Protein AF-A0A936IWB9-F1 (afdb_monomer_lite)

pLDDT: mean 92.45, std 7.7, range [50.72, 98.69]

Secondary structure (DSSP, 8-state):
-EEPPPTT--STT-SS-EEEE--TT-EE-TTS-EESEEEEE--SSS--EEEEEESS--S--EEEEEE-PEEE-SSS--EEEE--EEEEEEETTS-EEEEEE-TTT--EEEEE-TTS-EEEEEEEEEEETTTEEEEEEEEEEEEPPTT---

Sequence (150 aa):
MRYHPGKWVALENTSARIKEIEDVRAQQGFGGVWRSYTFTYNADPTPHLTQIQSTISSGENYTFAYSGPNLRSPFSPVPYGTTTLLNSVTSQTGLAHAFLYTAATGELTRVTLPFGGQLRWDYRSFTFGGNRTIREVQTRYLRPSAGARN

Foldseek 3Di:
DWAQDDVVGRDTPNDPHDAFAADPLFDQDPPRDTGQWGWDWDDPPDTDTAWIDGPNPPQFIKGWDWDWAFAADPVDRHTDGIDIGTAWIAGPVRQIWGWDADHRHRHTAWIQGSVGKIWGFDWDWDADPPGDIDIDTPDIDIDGHPPDDD

Structure (mmCIF, N/CA/C/O backbone):
data_AF-A0A936IWB9-F1
#
_entry.id   AF-A0A936IWB9-F1
#
loop_
_atom_site.group_PDB
_atom_site.id
_atom_site.type_symbol
_atom_site.label_atom_id
_atom_site.label_alt_id
_atom_site.label_comp_id
_atom_site.label_asym_id
_atom_site.label_entity_id
_atom_site.label_seq_id
_atom_site.pdbx_PDB_ins_code
_atom_site.Cartn_x
_atom_site.Cartn_y
_atom_site.Cartn_z
_atom_site.occupancy
_atom_site.B_iso_or_equiv
_atom_site.auth_seq_id
_atom_site.auth_comp_id
_atom_site.auth_asym_id
_atom_site.auth_atom_id
_atom_site.pdbx_PDB_model_num
ATOM 1 N N . MET A 1 1 ? -15.788 12.204 11.041 1.00 90.81 1 MET A N 1
ATOM 2 C CA . MET A 1 1 ? -14.484 11.634 10.622 1.00 90.81 1 MET A CA 1
ATOM 3 C C . MET A 1 1 ? -13.368 12.579 11.036 1.00 90.81 1 MET A C 1
ATOM 5 O O . MET A 1 1 ? -13.565 13.784 10.922 1.00 90.81 1 MET A O 1
ATOM 9 N N . ARG A 1 2 ? -12.246 12.060 11.546 1.00 94.12 2 ARG A N 1
ATOM 10 C CA . ARG A 1 2 ? -11.105 12.859 12.038 1.00 94.12 2 ARG A CA 1
ATOM 11 C C . ARG A 1 2 ? -9.796 12.373 11.417 1.00 94.12 2 ARG A C 1
ATOM 13 O O . ARG A 1 2 ? -9.684 11.199 11.059 1.00 94.12 2 ARG A O 1
ATOM 20 N N . TYR A 1 3 ? -8.812 13.261 11.319 1.00 95.62 3 TYR A N 1
ATOM 21 C CA . TYR A 1 3 ? -7.519 13.006 10.684 1.00 95.62 3 TYR A CA 1
ATOM 22 C C . TYR A 1 3 ? -6.362 13.429 11.583 1.00 95.62 3 TYR A C 1
ATOM 24 O O . TYR A 1 3 ? -6.480 14.387 12.343 1.00 95.62 3 TYR A O 1
ATOM 32 N N . HIS A 1 4 ? -5.228 12.746 11.441 1.00 94.50 4 HIS A N 1
ATOM 33 C CA . HIS A 1 4 ? -3.986 13.101 12.116 1.00 94.50 4 HIS A CA 1
ATOM 34 C C . HIS A 1 4 ? -3.463 14.476 11.673 1.00 94.50 4 HIS A C 1
ATOM 36 O O . HIS A 1 4 ? -3.767 14.927 10.558 1.00 94.50 4 HIS A O 1
ATOM 42 N N . PRO A 1 5 ? -2.587 15.104 12.476 1.00 93.81 5 PRO A N 1
ATOM 43 C CA . PRO A 1 5 ? -1.905 16.322 12.076 1.00 93.81 5 PRO A CA 1
ATOM 44 C C . PRO A 1 5 ? -1.020 16.117 10.841 1.00 93.81 5 PRO A C 1
ATOM 46 O O . PRO A 1 5 ? -0.504 15.022 10.577 1.00 93.81 5 PRO A O 1
ATOM 49 N N . GLY A 1 6 ? -0.841 17.185 10.071 1.00 89.88 6 GLY A N 1
ATOM 50 C CA . GLY A 1 6 ? 0.131 17.290 8.994 1.00 89.88 6 GLY A CA 1
ATOM 51 C C . GLY A 1 6 ? 1.553 17.126 9.509 1.00 89.88 6 GLY A C 1
ATOM 52 O O . GLY A 1 6 ? 1.851 17.317 10.688 1.00 89.88 6 GLY A O 1
ATOM 53 N N . LYS A 1 7 ? 2.466 16.761 8.610 1.00 85.44 7 LYS A N 1
ATOM 54 C CA . LYS A 1 7 ? 3.886 16.725 8.958 1.00 85.44 7 LYS A CA 1
ATOM 55 C C . LYS A 1 7 ? 4.313 18.133 9.391 1.00 85.44 7 LYS A C 1
ATOM 57 O O . LYS A 1 7 ? 4.034 19.087 8.672 1.00 85.44 7 LYS A O 1
ATOM 62 N N . TRP A 1 8 ? 4.973 18.236 10.548 1.00 85.94 8 TRP A N 1
ATOM 63 C CA . TRP A 1 8 ? 5.422 19.500 11.164 1.00 85.94 8 TRP A CA 1
ATOM 64 C C . TRP A 1 8 ? 4.320 20.414 11.714 1.00 85.94 8 TRP A C 1
ATOM 66 O O . TRP A 1 8 ? 4.604 21.541 12.108 1.00 85.94 8 TRP A O 1
ATOM 76 N N . VAL A 1 9 ? 3.079 19.938 11.783 1.00 89.94 9 VAL A N 1
ATOM 77 C CA . VAL A 1 9 ? 1.944 20.693 12.318 1.00 89.94 9 VAL A CA 1
ATOM 78 C C . VAL A 1 9 ? 1.382 19.924 13.509 1.00 89.94 9 VAL A C 1
ATOM 80 O O . VAL A 1 9 ? 1.187 18.719 13.422 1.00 89.94 9 VAL A O 1
ATOM 83 N N . ALA A 1 10 ? 1.135 20.598 14.635 1.00 88.44 10 ALA A N 1
ATOM 84 C CA . ALA A 1 10 ? 0.547 19.965 15.824 1.00 88.44 10 ALA A CA 1
ATOM 85 C C . ALA A 1 10 ? -0.994 19.927 15.787 1.00 88.44 10 ALA A C 1
ATOM 87 O O . ALA A 1 10 ? -1.619 19.198 16.553 1.00 88.44 10 ALA A O 1
ATOM 88 N N . LEU A 1 11 ? -1.611 20.716 14.903 1.00 93.12 11 LEU A N 1
ATOM 89 C CA . LEU A 1 11 ? -3.060 20.818 14.767 1.00 93.12 11 LEU A CA 1
ATOM 90 C C . LEU A 1 11 ? -3.642 19.568 14.093 1.00 93.12 11 LEU A C 1
ATOM 92 O O . LEU A 1 11 ? -3.257 19.218 12.979 1.00 93.12 11 LEU A O 1
ATOM 96 N N . GLU A 1 12 ? -4.603 18.927 14.751 1.00 90.75 12 GLU A N 1
ATOM 97 C CA . GLU A 1 12 ? -5.388 17.818 14.194 1.00 90.75 12 GLU A CA 1
ATOM 98 C C . GLU A 1 12 ? -6.149 18.237 12.924 1.00 90.75 12 GLU A C 1
ATOM 100 O O . GLU A 1 12 ? -6.383 19.418 12.677 1.00 90.75 12 GLU A O 1
ATOM 105 N N . ASN A 1 13 ? -6.576 17.265 12.116 1.00 93.19 13 ASN A N 1
ATOM 106 C CA . ASN A 1 13 ? -7.332 17.500 10.879 1.00 93.19 13 ASN A CA 1
ATOM 107 C C . ASN A 1 13 ? -6.597 18.321 9.805 1.00 93.19 13 ASN A C 1
ATOM 109 O O . ASN A 1 13 ? -7.224 18.993 8.991 1.00 93.19 13 ASN A O 1
ATOM 113 N N . THR A 1 14 ? -5.266 18.240 9.773 1.00 94.81 14 THR A N 1
ATOM 114 C CA . THR A 1 14 ? -4.425 18.952 8.792 1.00 94.81 14 THR A CA 1
ATOM 115 C C . THR A 1 14 ? -3.682 18.013 7.835 1.00 94.81 14 THR A C 1
ATOM 117 O O . THR A 1 14 ? -2.759 18.424 7.135 1.00 94.81 14 THR A O 1
ATOM 120 N N . SER A 1 15 ? -4.075 16.737 7.777 1.00 93.50 15 SER A N 1
ATOM 121 C CA . SER A 1 15 ? -3.540 15.760 6.823 1.00 93.50 15 SER A CA 1
ATOM 122 C C . SER A 1 15 ? -4.625 14.845 6.259 1.00 93.50 15 SER A C 1
ATOM 124 O O . SER A 1 15 ? -5.733 14.786 6.780 1.00 93.50 15 SER A O 1
ATOM 126 N N . ALA A 1 16 ? -4.279 14.080 5.222 1.00 91.88 16 ALA A N 1
ATOM 127 C CA . ALA A 1 16 ? -5.147 13.045 4.656 1.00 91.88 16 ALA A CA 1
ATOM 128 C C . ALA A 1 16 ? -5.110 11.710 5.432 1.00 91.88 16 ALA A C 1
ATOM 130 O O . ALA A 1 16 ? -5.788 10.757 5.053 1.00 91.88 16 ALA A O 1
ATOM 131 N N . ARG A 1 17 ? -4.314 11.598 6.505 1.00 94.94 17 ARG A N 1
ATOM 132 C CA . ARG A 1 17 ? -4.214 10.363 7.296 1.00 94.94 17 ARG A CA 1
ATOM 133 C C . ARG A 1 17 ? -5.393 10.273 8.251 1.00 94.94 17 ARG A C 1
ATOM 135 O O . ARG A 1 17 ? -5.453 11.009 9.232 1.00 94.94 17 ARG A O 1
ATOM 142 N N . ILE A 1 18 ? -6.328 9.387 7.946 1.00 96.12 18 ILE A N 1
ATOM 143 C CA . ILE A 1 18 ? -7.526 9.142 8.751 1.00 96.12 18 ILE A CA 1
ATOM 144 C C . ILE A 1 18 ? -7.086 8.679 10.136 1.00 96.12 18 ILE A C 1
ATOM 146 O O . ILE A 1 18 ? -6.273 7.778 10.233 1.00 96.12 18 ILE A O 1
ATOM 150 N N . LYS A 1 19 ? -7.610 9.277 11.200 1.00 95.12 19 LYS A N 1
ATOM 151 C CA . LYS A 1 19 ? -7.372 8.835 12.583 1.00 95.12 19 LYS A CA 1
ATOM 152 C C . LYS A 1 19 ? -8.482 7.893 13.031 1.00 95.12 19 LYS A C 1
ATOM 154 O O . LYS A 1 19 ? -8.240 6.821 13.582 1.00 95.12 19 LYS A O 1
ATOM 159 N N . GLU A 1 20 ? -9.717 8.291 12.746 1.00 94.56 20 GLU A N 1
ATOM 160 C CA . GLU A 1 20 ? -10.903 7.501 13.039 1.00 94.56 20 GLU A CA 1
ATOM 161 C C . GLU A 1 20 ? -12.093 7.902 12.167 1.00 94.56 20 GLU A C 1
ATOM 163 O O . GLU A 1 20 ? -12.235 9.046 11.708 1.00 94.56 20 GLU A O 1
ATOM 168 N N . ILE A 1 21 ? -12.977 6.931 11.982 1.00 94.81 21 ILE A N 1
ATOM 169 C CA . ILE A 1 21 ? -14.281 7.111 11.358 1.00 94.81 21 ILE A CA 1
ATOM 170 C C . ILE A 1 21 ? -15.336 6.947 12.439 1.00 94.81 21 ILE A C 1
ATOM 172 O O . ILE A 1 21 ? -15.253 6.059 13.284 1.00 94.81 21 ILE A O 1
ATOM 176 N N . GLU A 1 22 ? -16.334 7.812 12.373 1.00 94.75 22 GLU A N 1
ATOM 177 C CA . GLU A 1 22 ? -17.532 7.785 13.194 1.00 94.75 22 GLU A CA 1
ATOM 178 C C . GLU A 1 22 ? -18.709 7.732 12.226 1.00 94.75 22 GLU A C 1
ATOM 180 O O . GLU A 1 22 ? -18.780 8.551 11.305 1.00 94.75 22 GLU A O 1
ATOM 185 N N . ASP A 1 23 ? -19.569 6.737 12.401 1.00 92.75 23 ASP A N 1
ATOM 186 C CA . AS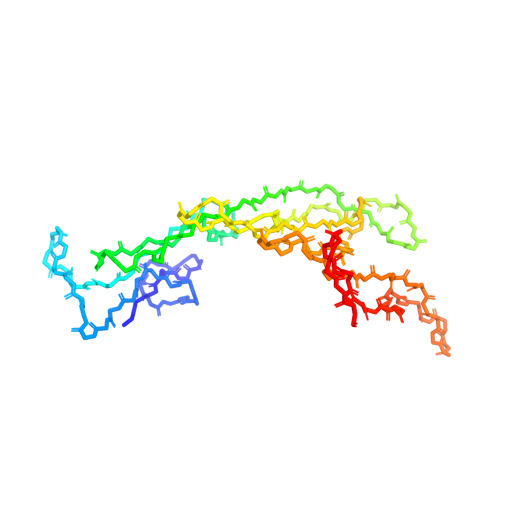P A 1 23 ? -20.827 6.586 11.677 1.00 92.75 23 ASP A CA 1
ATOM 187 C C . ASP A 1 23 ? -21.980 6.356 12.670 1.00 92.75 23 ASP A C 1
ATOM 189 O O . ASP A 1 23 ? -21.780 6.381 13.883 1.00 92.75 23 ASP A O 1
ATOM 193 N N . VAL A 1 24 ? -23.195 6.113 12.172 1.00 92.94 24 VAL A N 1
ATOM 194 C CA . VAL A 1 24 ? -24.400 5.934 13.008 1.00 92.94 24 VAL A CA 1
ATOM 195 C C . VAL A 1 24 ? -24.331 4.758 13.992 1.00 92.94 24 VAL A C 1
ATOM 197 O O . VAL A 1 24 ? -25.156 4.674 14.894 1.00 92.94 24 VAL A O 1
ATOM 200 N N . ARG A 1 25 ? -23.373 3.840 13.822 1.00 94.19 25 ARG A N 1
ATOM 201 C CA . ARG A 1 25 ? -23.169 2.666 14.684 1.00 94.19 25 ARG A CA 1
ATOM 202 C C . ARG A 1 25 ? -22.119 2.920 15.760 1.00 94.19 25 ARG A C 1
ATOM 204 O O . ARG A 1 25 ? -21.836 2.001 16.526 1.00 94.19 25 ARG A O 1
ATOM 211 N N . ALA A 1 26 ? -21.502 4.104 15.768 1.00 92.88 26 ALA A N 1
ATOM 212 C CA . ALA A 1 26 ? -20.384 4.423 16.637 1.00 92.88 26 ALA A CA 1
ATOM 213 C C . ALA A 1 26 ? -20.684 4.039 18.085 1.00 92.88 26 ALA A C 1
ATOM 215 O O . ALA A 1 26 ? -21.790 4.230 18.588 1.00 92.88 26 ALA A O 1
ATOM 216 N N . GLN A 1 27 ? -19.668 3.517 18.759 1.00 89.19 27 GLN A N 1
ATOM 217 C CA . GLN A 1 27 ? -19.718 3.227 20.183 1.00 89.19 27 GLN A CA 1
ATOM 218 C C . GLN A 1 27 ? -18.824 4.216 20.921 1.00 89.19 27 GLN A C 1
ATOM 220 O O . GLN A 1 27 ? -17.794 4.665 20.404 1.00 89.19 27 GLN A O 1
ATOM 225 N N . GLN A 1 28 ? -19.229 4.587 22.133 1.00 88.94 28 GLN A N 1
ATOM 226 C CA . GLN A 1 28 ? -18.429 5.467 22.965 1.00 88.94 28 GLN A CA 1
ATOM 227 C C . GLN A 1 28 ? -17.238 4.680 23.513 1.00 88.94 28 GLN A C 1
ATOM 229 O O . GLN A 1 28 ? -17.397 3.754 24.306 1.00 88.94 28 GLN A O 1
ATOM 234 N N . GLY A 1 29 ? -16.033 5.033 23.069 1.00 73.69 29 GLY A N 1
ATOM 235 C CA . GLY A 1 29 ? -14.804 4.465 23.608 1.00 73.69 29 GLY A CA 1
ATOM 236 C C . GLY A 1 29 ? -14.391 5.117 24.929 1.00 73.69 29 GLY A C 1
ATOM 237 O O . GLY A 1 29 ? -14.972 6.105 25.384 1.00 73.69 29 GLY A O 1
ATOM 238 N N . PHE A 1 30 ? -13.308 4.605 25.515 1.00 64.88 30 PHE A N 1
ATOM 239 C CA . PHE A 1 30 ? -12.663 5.231 26.671 1.00 64.88 30 PHE A CA 1
ATOM 240 C C . PHE A 1 30 ? -12.301 6.698 26.356 1.00 64.88 30 PHE A C 1
ATOM 242 O O . PHE A 1 30 ? -11.746 6.977 25.289 1.00 64.88 30 PHE A O 1
ATOM 249 N N . GLY A 1 31 ? -12.646 7.629 27.253 1.00 74.56 31 GLY A N 1
ATOM 250 C CA . GLY A 1 31 ? -12.472 9.077 27.048 1.00 74.56 31 GLY A CA 1
ATOM 251 C C . GLY A 1 31 ? -13.657 9.803 26.392 1.00 74.56 31 GLY A C 1
ATOM 252 O O . GLY A 1 31 ? -13.513 10.958 26.006 1.00 74.56 31 GLY A O 1
ATOM 253 N N . GLY A 1 32 ? -14.818 9.152 26.247 1.00 83.69 32 GLY A N 1
ATOM 254 C CA . GLY A 1 32 ? -16.067 9.798 25.811 1.00 83.69 32 GLY A CA 1
ATOM 255 C C . GLY A 1 32 ? -16.208 9.996 24.298 1.00 83.69 32 GLY A C 1
ATOM 256 O O . GLY A 1 32 ? -17.203 10.549 23.834 1.00 83.69 32 GLY A O 1
ATOM 257 N N . VAL A 1 33 ? -15.230 9.521 23.530 1.00 86.69 33 VAL A N 1
ATOM 258 C CA . VAL A 1 33 ? -15.136 9.707 22.084 1.00 86.69 33 VAL A CA 1
ATOM 259 C C . VAL A 1 33 ? -15.888 8.603 21.340 1.00 86.69 33 VAL A C 1
ATOM 261 O O . VAL A 1 33 ? -15.537 7.425 21.454 1.00 86.69 33 VAL A O 1
ATOM 264 N N . TRP A 1 34 ? -16.873 8.996 20.533 1.00 92.12 34 TRP A N 1
ATOM 265 C CA . TRP A 1 34 ? -17.612 8.108 19.634 1.00 92.12 34 TRP A CA 1
ATOM 266 C C . TRP A 1 34 ? -16.771 7.752 18.415 1.00 92.12 34 TRP A C 1
ATOM 268 O O . TRP A 1 34 ? -16.144 8.619 17.812 1.00 92.12 34 TRP A O 1
ATOM 278 N N . ARG A 1 35 ? -16.700 6.473 18.064 1.00 93.06 35 ARG A N 1
ATOM 279 C CA . ARG A 1 35 ? -15.992 5.999 16.870 1.00 93.06 35 ARG A CA 1
ATOM 280 C C . ARG A 1 35 ? -16.535 4.644 16.446 1.00 93.06 35 ARG A C 1
ATOM 282 O O . ARG A 1 35 ? -17.065 3.897 17.262 1.00 93.06 35 ARG A O 1
ATOM 289 N N . SER A 1 36 ? -16.393 4.363 15.161 1.00 95.38 36 SER A N 1
ATOM 290 C CA . SER A 1 36 ? -16.713 3.078 14.543 1.00 95.38 36 SER A CA 1
ATOM 291 C C . SER A 1 36 ? -15.427 2.345 14.166 1.00 95.38 36 SER A C 1
ATOM 293 O O . SER A 1 36 ? -15.302 1.151 14.443 1.00 95.38 36 SER A O 1
ATOM 295 N N . TYR A 1 37 ? -14.424 3.076 13.663 1.00 95.56 37 TYR A N 1
ATOM 296 C CA . TYR A 1 37 ? -13.135 2.524 13.240 1.00 95.56 37 TYR A CA 1
ATOM 297 C C . TYR A 1 37 ? -11.968 3.406 13.667 1.00 95.56 37 TYR A C 1
ATOM 299 O O . TYR A 1 37 ? -12.061 4.632 13.602 1.00 95.56 37 TYR A O 1
ATOM 307 N N . THR A 1 38 ? -10.851 2.784 14.027 1.00 95.19 38 THR A N 1
ATOM 308 C CA . THR A 1 38 ? -9.569 3.438 14.307 1.00 95.19 38 THR A CA 1
ATOM 309 C C . THR A 1 38 ? -8.514 3.014 13.296 1.00 95.19 38 THR A C 1
ATOM 311 O O . THR A 1 38 ? -8.536 1.896 12.779 1.00 95.19 38 THR A O 1
ATOM 314 N N . PHE A 1 39 ? -7.588 3.926 13.015 1.00 97.31 39 PHE A N 1
ATOM 315 C CA . PHE A 1 39 ? -6.521 3.749 12.039 1.00 97.31 39 PHE A CA 1
ATOM 316 C C . PHE A 1 39 ? -5.181 3.996 12.734 1.00 97.31 39 PHE A C 1
ATOM 318 O O . PHE A 1 39 ? -4.989 5.027 13.380 1.00 97.31 39 PHE A O 1
ATOM 325 N N . THR A 1 40 ? -4.253 3.052 12.615 1.00 97.31 40 THR A N 1
ATOM 326 C CA . THR A 1 40 ? -2.929 3.131 13.244 1.00 97.31 40 THR A CA 1
ATOM 327 C C . THR A 1 40 ? -1.863 3.219 12.171 1.00 97.31 40 THR A C 1
ATOM 329 O O . THR A 1 40 ? -1.900 2.465 11.203 1.00 97.31 40 THR A O 1
ATOM 332 N N . TYR A 1 41 ? -0.901 4.121 12.350 1.00 96.94 41 TYR A N 1
ATOM 333 C CA . TYR A 1 41 ? 0.226 4.309 11.441 1.00 96.94 41 TYR A CA 1
ATOM 334 C C . TYR A 1 41 ? 1.540 3.988 12.154 1.00 96.94 41 TYR A C 1
ATOM 336 O O . TYR A 1 41 ? 1.636 4.125 13.374 1.00 96.94 41 TYR A O 1
ATOM 344 N N . ASN A 1 42 ? 2.559 3.588 11.395 1.00 95.88 42 ASN A N 1
ATOM 345 C CA . ASN A 1 42 ? 3.920 3.472 11.915 1.00 95.88 42 ASN A CA 1
ATOM 346 C C . ASN A 1 42 ? 4.578 4.855 12.129 1.00 95.88 42 ASN A C 1
ATOM 348 O O . ASN A 1 42 ? 3.979 5.900 11.870 1.00 95.88 42 ASN A O 1
ATOM 352 N N . ALA A 1 43 ? 5.818 4.857 12.624 1.00 91.25 43 ALA A N 1
ATOM 353 C CA . ALA A 1 43 ? 6.566 6.068 12.971 1.00 91.25 43 ALA A CA 1
ATOM 354 C C . ALA A 1 43 ? 7.618 6.475 11.916 1.00 91.25 43 ALA A C 1
ATOM 356 O O . ALA A 1 43 ? 8.552 7.212 12.227 1.00 91.25 43 ALA A O 1
ATOM 357 N N . ASP A 1 44 ? 7.487 5.997 10.677 1.00 92.12 44 ASP A N 1
ATOM 358 C CA . ASP A 1 44 ? 8.422 6.324 9.597 1.00 92.12 44 ASP A CA 1
ATOM 359 C C . ASP A 1 44 ? 8.379 7.830 9.256 1.00 92.12 44 ASP A C 1
ATOM 361 O O . ASP A 1 44 ? 7.366 8.494 9.494 1.00 92.12 44 ASP A O 1
ATOM 365 N N . PRO A 1 45 ? 9.415 8.399 8.603 1.00 88.81 45 PRO A N 1
ATOM 366 C CA . PRO A 1 45 ? 9.392 9.800 8.160 1.00 88.81 45 PRO A CA 1
ATOM 367 C C . PRO A 1 45 ? 8.197 10.163 7.262 1.00 88.81 45 PRO A C 1
ATOM 369 O O . PRO A 1 45 ? 7.790 11.332 7.214 1.00 88.81 45 PRO A O 1
ATOM 372 N N . THR A 1 46 ? 7.662 9.165 6.556 1.00 90.69 46 THR A N 1
ATOM 373 C CA . THR A 1 46 ? 6.364 9.185 5.878 1.00 90.69 46 THR A CA 1
ATOM 374 C C . THR A 1 46 ? 5.540 8.032 6.453 1.00 90.69 46 THR A C 1
ATOM 376 O O . THR A 1 46 ? 5.747 6.897 6.036 1.00 90.69 46 THR A O 1
ATOM 379 N N . PRO A 1 47 ? 4.653 8.285 7.430 1.00 93.88 47 PRO A N 1
ATOM 380 C CA . PRO A 1 47 ? 3.927 7.221 8.120 1.00 93.88 47 PRO A CA 1
ATOM 381 C C . PRO A 1 47 ? 2.994 6.416 7.212 1.00 93.88 47 PRO A C 1
ATOM 383 O O . PRO A 1 47 ? 2.183 6.989 6.480 1.00 93.88 47 PRO A O 1
ATOM 386 N N . HIS A 1 48 ? 3.052 5.093 7.334 1.00 96.50 48 HIS A N 1
ATOM 387 C CA . HIS A 1 48 ? 2.221 4.131 6.611 1.00 96.50 48 HIS A CA 1
ATOM 388 C C . HIS A 1 48 ? 1.190 3.493 7.544 1.00 96.50 48 HIS A C 1
ATOM 390 O O . HIS A 1 48 ? 1.479 3.238 8.713 1.00 96.50 48 HIS A O 1
ATOM 396 N N . LEU A 1 49 ? -0.017 3.255 7.029 1.00 97.75 49 LEU A N 1
ATOM 397 C CA . LEU A 1 49 ? -1.123 2.646 7.771 1.00 97.75 49 LEU A CA 1
ATOM 398 C C . LEU A 1 49 ? -0.787 1.187 8.088 1.00 97.75 49 LEU A C 1
ATOM 400 O O . LEU A 1 49 ? -0.612 0.408 7.169 1.00 97.75 49 LEU A O 1
ATOM 404 N N . THR A 1 50 ? -0.728 0.800 9.356 1.00 98.31 50 THR A N 1
ATOM 405 C CA . THR A 1 50 ? -0.415 -0.571 9.791 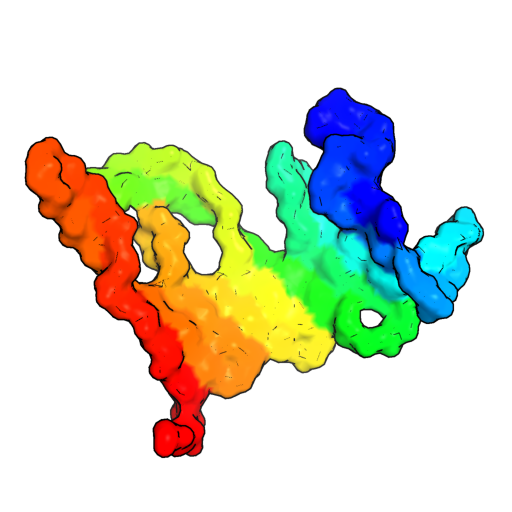1.00 98.31 50 THR A CA 1
ATOM 406 C C . THR A 1 50 ? -1.637 -1.350 10.251 1.00 98.31 50 THR A C 1
ATOM 408 O O . THR A 1 50 ? -1.627 -2.581 10.192 1.00 98.31 50 THR A O 1
ATOM 411 N N . GLN A 1 51 ? -2.700 -0.663 10.680 1.00 98.06 51 GLN A N 1
ATOM 412 C CA . GLN A 1 51 ? -3.908 -1.310 11.179 1.00 98.06 51 GLN A CA 1
ATOM 413 C C . GLN A 1 51 ? -5.165 -0.478 10.922 1.00 98.06 51 GLN A C 1
ATOM 415 O O . GLN A 1 51 ? -5.159 0.741 11.089 1.00 98.06 51 GLN A O 1
ATOM 420 N N . ILE A 1 52 ? -6.255 -1.167 10.586 1.00 97.62 52 ILE A N 1
ATOM 421 C CA . ILE A 1 52 ? -7.626 -0.671 10.728 1.00 97.62 52 ILE A CA 1
ATOM 422 C C . ILE A 1 52 ? -8.313 -1.577 11.740 1.00 97.62 52 ILE A C 1
ATOM 424 O O . ILE A 1 52 ? -8.286 -2.800 11.583 1.00 97.62 52 ILE A O 1
ATOM 428 N N . GLN A 1 53 ? -8.915 -0.989 12.769 1.00 95.69 53 GLN A N 1
ATOM 429 C CA . GLN A 1 53 ? -9.627 -1.732 13.799 1.00 95.69 53 GLN A CA 1
ATOM 430 C C . GLN A 1 53 ? -11.064 -1.233 13.929 1.00 95.69 53 GLN A C 1
ATOM 432 O O . GLN A 1 53 ? -11.316 -0.041 14.086 1.00 95.69 53 GLN A O 1
ATOM 437 N N . SER A 1 54 ? -12.011 -2.164 13.893 1.00 94.38 54 SER A N 1
ATOM 438 C CA . SER A 1 54 ? -13.409 -1.899 14.202 1.00 94.38 54 SER A CA 1
ATOM 439 C C . SER A 1 54 ? -13.604 -1.855 15.712 1.00 94.38 54 SER A C 1
ATOM 441 O O . SER A 1 54 ? -13.338 -2.828 16.413 1.00 94.38 54 SER A O 1
ATOM 443 N N . THR A 1 55 ? -14.190 -0.768 16.195 1.00 92.44 55 THR A N 1
ATOM 444 C CA . THR A 1 55 ? -14.651 -0.639 17.587 1.00 92.44 55 THR A CA 1
ATOM 445 C C . THR A 1 55 ? -16.086 -1.127 17.785 1.00 92.44 55 THR A C 1
ATOM 447 O O . THR A 1 55 ? -16.465 -1.426 18.904 1.00 92.44 55 THR A O 1
ATOM 450 N N . ILE A 1 56 ? -16.842 -1.305 16.695 1.00 93.00 56 ILE A N 1
ATOM 451 C CA . ILE A 1 56 ? -18.262 -1.708 16.683 1.00 93.00 56 ILE A CA 1
ATOM 452 C C . ILE A 1 56 ? -18.475 -3.204 16.398 1.00 93.00 56 ILE A C 1
ATOM 454 O O . ILE A 1 56 ? -19.550 -3.617 15.976 1.00 93.00 56 ILE A O 1
ATOM 458 N N . SER A 1 57 ? -17.432 -4.024 16.563 1.00 87.81 57 SER A N 1
ATOM 459 C CA . SER A 1 57 ? -17.466 -5.474 16.288 1.00 87.81 57 SER A CA 1
ATOM 460 C C . SER A 1 57 ? -17.968 -5.873 14.883 1.00 87.81 57 SER A C 1
ATOM 462 O O . SER A 1 57 ? -18.548 -6.939 14.712 1.00 87.81 57 SER A O 1
ATOM 464 N N . SER A 1 58 ? -17.713 -5.053 13.856 1.00 88.25 58 SER A N 1
ATOM 465 C CA . SER A 1 58 ? -18.143 -5.310 12.465 1.00 88.25 58 SER A CA 1
ATOM 466 C C . SER A 1 58 ? -17.384 -6.441 11.748 1.00 88.25 58 SER A C 1
ATOM 468 O O . SER A 1 58 ? -17.764 -6.832 10.650 1.00 88.25 58 SER A O 1
ATOM 470 N N . GLY A 1 59 ? -16.294 -6.956 12.329 1.00 85.19 59 GLY A N 1
ATOM 471 C CA . GLY A 1 59 ? -15.397 -7.930 11.686 1.00 85.19 59 GLY A CA 1
ATOM 472 C C . GLY A 1 59 ? -14.409 -7.321 10.678 1.00 85.19 59 GLY A C 1
ATOM 473 O O . GLY A 1 59 ? -13.495 -8.003 10.215 1.00 85.19 59 GLY A O 1
ATOM 474 N N . GLU A 1 60 ? -14.527 -6.027 10.375 1.00 91.25 60 GLU A N 1
ATOM 475 C CA . GLU A 1 60 ? -13.643 -5.301 9.459 1.00 91.25 60 GLU A CA 1
ATOM 476 C C . GLU A 1 60 ? -12.373 -4.825 10.180 1.00 91.25 60 GLU A C 1
ATOM 478 O O . GLU A 1 60 ? -12.190 -3.643 10.477 1.00 91.25 60 GLU A O 1
ATOM 483 N N . ASN A 1 61 ? -11.489 -5.774 10.484 1.00 95.94 61 ASN A N 1
ATOM 484 C CA . ASN A 1 61 ? -10.152 -5.489 10.996 1.00 95.94 61 ASN A CA 1
ATOM 485 C C . ASN A 1 61 ? -9.104 -5.901 9.965 1.00 95.94 61 ASN A C 1
ATOM 487 O O . ASN A 1 61 ? -9.189 -6.993 9.398 1.00 95.94 61 ASN A O 1
ATOM 491 N N . TYR A 1 62 ? -8.110 -5.041 9.756 1.00 97.88 62 TYR A N 1
ATOM 492 C CA . TYR A 1 62 ? -7.060 -5.241 8.764 1.00 97.88 62 TYR A CA 1
ATOM 493 C C . TYR A 1 62 ? -5.690 -4.924 9.346 1.00 97.88 62 TYR A C 1
ATOM 495 O O . TYR A 1 62 ? -5.536 -3.937 10.064 1.00 97.88 62 TYR A O 1
ATOM 503 N N . THR A 1 63 ? -4.690 -5.722 8.989 1.00 98.31 63 THR A N 1
ATOM 504 C CA . THR A 1 63 ? -3.276 -5.421 9.220 1.00 98.31 63 THR A CA 1
ATOM 505 C C . THR A 1 63 ? -2.539 -5.282 7.896 1.00 98.31 63 THR A C 1
ATOM 507 O O . THR A 1 63 ? -2.851 -5.954 6.910 1.00 98.31 63 THR A O 1
ATOM 510 N N . PHE A 1 64 ? -1.561 -4.383 7.873 1.00 98.69 64 PHE A N 1
ATOM 511 C CA . PHE A 1 64 ? -0.791 -4.037 6.685 1.00 98.69 64 PHE A CA 1
ATOM 512 C C . PHE A 1 64 ? 0.687 -4.281 6.969 1.00 98.69 64 PHE A C 1
ATOM 514 O O . PHE A 1 64 ? 1.220 -3.806 7.974 1.00 98.69 64 PHE A O 1
ATOM 521 N N . ALA A 1 65 ? 1.352 -5.018 6.084 1.00 98.25 65 ALA A N 1
ATOM 522 C CA . ALA A 1 65 ? 2.785 -5.273 6.175 1.00 98.25 65 ALA A CA 1
ATOM 523 C C . ALA A 1 65 ? 3.511 -4.606 5.012 1.00 98.25 65 ALA A C 1
ATOM 525 O O . ALA A 1 65 ? 3.005 -4.599 3.891 1.00 98.25 65 ALA A O 1
ATOM 526 N N . TYR A 1 66 ? 4.716 -4.103 5.265 1.00 97.88 66 TYR A N 1
ATOM 527 C CA . TYR A 1 66 ? 5.519 -3.371 4.288 1.00 97.88 66 TYR A CA 1
ATOM 528 C C . TYR A 1 66 ? 6.949 -3.915 4.207 1.00 97.88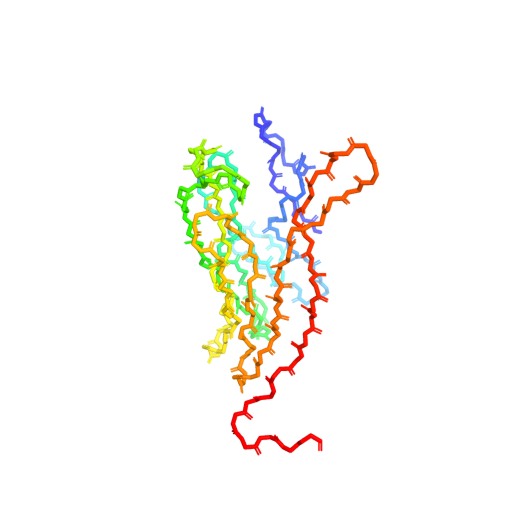 66 TYR A C 1
ATOM 530 O O . TYR A 1 66 ? 7.423 -4.579 5.129 1.00 97.88 66 TYR A O 1
ATOM 538 N N . SER A 1 67 ? 7.651 -3.611 3.117 1.00 95.06 67 SER A N 1
ATOM 539 C CA . SER A 1 67 ? 9.096 -3.816 2.965 1.00 95.06 67 SER A CA 1
ATOM 540 C C . SER A 1 67 ? 9.792 -2.563 2.444 1.00 95.06 67 SER A C 1
ATOM 542 O O . SER A 1 67 ? 9.170 -1.730 1.790 1.00 95.06 67 SER A O 1
ATOM 544 N N . GLY A 1 68 ? 11.092 -2.446 2.727 1.00 92.81 68 GLY A N 1
ATOM 545 C CA . GLY A 1 68 ? 11.923 -1.312 2.324 1.00 92.81 68 GLY A CA 1
ATOM 546 C C . GLY A 1 68 ? 13.059 -1.690 1.368 1.00 92.81 68 GLY A C 1
ATOM 547 O O . GLY A 1 68 ? 14.211 -1.686 1.805 1.00 92.81 68 GLY A O 1
ATOM 548 N N . PRO A 1 69 ? 12.805 -2.095 0.108 1.00 93.50 69 PRO A N 1
ATOM 549 C CA . PRO A 1 69 ? 13.877 -2.534 -0.780 1.00 93.50 69 PRO A CA 1
ATOM 550 C C . PRO A 1 69 ? 14.760 -1.376 -1.258 1.00 93.50 69 PRO A C 1
ATOM 552 O O . PRO A 1 69 ? 14.311 -0.241 -1.430 1.00 93.50 69 PRO A O 1
ATOM 555 N N . ASN A 1 70 ? 16.017 -1.705 -1.565 1.00 94.31 70 ASN A N 1
ATOM 556 C CA . ASN A 1 70 ? 16.895 -0.832 -2.339 1.00 94.31 70 ASN A CA 1
ATOM 557 C C . ASN A 1 70 ? 16.501 -0.890 -3.815 1.00 94.31 70 ASN A C 1
ATOM 559 O O . ASN A 1 70 ? 16.462 -1.968 -4.414 1.00 94.31 70 ASN A O 1
ATOM 563 N N . LEU A 1 71 ? 16.246 0.277 -4.392 1.00 94.56 71 LEU A N 1
ATOM 564 C CA . LEU A 1 71 ? 15.880 0.438 -5.782 1.00 94.56 71 LEU A CA 1
ATOM 565 C C . LEU A 1 71 ? 17.104 0.613 -6.685 1.00 94.56 71 LEU A C 1
ATOM 567 O O . LEU A 1 71 ? 18.107 1.227 -6.310 1.00 94.56 71 LEU A O 1
ATOM 571 N N . ARG A 1 72 ? 16.992 0.110 -7.912 1.00 94.62 72 ARG A N 1
ATOM 572 C CA . ARG A 1 72 ? 17.906 0.337 -9.032 1.00 94.62 72 ARG A CA 1
ATOM 573 C C . ARG A 1 72 ? 17.112 0.781 -10.252 1.00 94.62 72 ARG A C 1
ATOM 575 O O . ARG A 1 72 ? 15.948 0.415 -10.410 1.00 94.62 72 ARG A O 1
ATOM 582 N N . SER A 1 73 ? 17.756 1.551 -11.123 1.00 91.81 73 SER A N 1
ATOM 583 C CA . SER A 1 73 ? 17.139 1.950 -12.386 1.00 91.81 73 SER A CA 1
ATOM 584 C C . SER A 1 73 ? 16.852 0.715 -13.265 1.00 91.81 73 SER A C 1
ATOM 586 O O . SER A 1 73 ? 17.673 -0.203 -13.344 1.00 91.81 73 SER A O 1
ATOM 588 N N . PRO A 1 74 ? 15.690 0.671 -13.942 1.00 90.44 74 PRO A N 1
ATOM 589 C CA . PRO A 1 74 ? 15.327 -0.425 -14.840 1.00 90.44 74 PRO A CA 1
ATOM 590 C C . PRO A 1 74 ? 16.040 -0.355 -16.202 1.00 90.44 74 PRO A C 1
ATOM 592 O O . PRO A 1 74 ? 15.955 -1.298 -16.984 1.00 90.44 74 PRO A O 1
ATOM 595 N N . PHE A 1 75 ? 16.715 0.758 -16.512 1.00 89.94 75 PHE A N 1
ATOM 596 C CA . PHE A 1 75 ? 17.420 0.970 -17.787 1.00 89.94 75 PHE A CA 1
ATOM 597 C C . PHE A 1 75 ? 18.938 0.858 -17.645 1.00 89.94 75 PHE A C 1
ATOM 599 O O . PHE A 1 75 ? 19.644 0.551 -18.600 1.00 89.94 75 PHE A O 1
ATOM 606 N N . SER A 1 76 ? 19.437 1.108 -16.439 1.00 87.62 76 SER A N 1
ATOM 607 C CA . SER A 1 76 ? 20.836 0.991 -16.059 1.00 87.62 76 SER A CA 1
ATOM 608 C C . SER A 1 76 ? 20.865 0.522 -14.606 1.00 87.62 76 SER A C 1
ATOM 610 O O . SER A 1 76 ? 20.206 1.138 -13.776 1.00 87.62 76 SER A O 1
ATOM 612 N N . PRO A 1 77 ? 21.596 -0.542 -14.241 1.00 80.31 77 PRO A N 1
ATOM 613 C CA . PRO A 1 77 ? 21.514 -1.151 -12.908 1.00 80.31 77 PRO A CA 1
ATOM 614 C C . PRO A 1 77 ? 22.195 -0.319 -11.800 1.00 80.31 77 PRO A C 1
ATOM 616 O O . PRO A 1 77 ? 22.751 -0.866 -10.845 1.00 80.31 77 PRO A O 1
ATOM 619 N N . VAL A 1 78 ? 22.162 1.009 -11.905 1.00 93.25 78 VAL A N 1
ATOM 620 C CA . VAL A 1 78 ? 22.662 1.955 -10.909 1.00 93.25 78 VAL A CA 1
ATOM 621 C C . VAL A 1 78 ? 21.663 2.100 -9.752 1.00 93.25 78 VAL A C 1
ATOM 623 O O . VAL A 1 78 ? 20.452 2.046 -9.991 1.00 93.25 78 VAL A O 1
ATOM 626 N N . PRO A 1 79 ? 22.133 2.268 -8.501 1.00 93.75 79 PRO A N 1
ATOM 627 C CA . PRO A 1 79 ? 21.264 2.533 -7.355 1.00 93.75 79 PRO A CA 1
ATOM 628 C C . PRO A 1 79 ? 20.411 3.791 -7.547 1.00 93.75 79 PRO A C 1
ATOM 630 O O . PRO A 1 79 ? 20.879 4.780 -8.106 1.00 93.75 79 PRO A O 1
ATOM 633 N N . TYR A 1 80 ? 19.172 3.750 -7.057 1.00 91.44 80 TYR A N 1
ATOM 634 C CA . TYR A 1 80 ? 18.210 4.854 -7.161 1.00 91.44 80 TYR A CA 1
ATOM 635 C C . TYR A 1 80 ? 17.653 5.317 -5.801 1.00 91.44 80 TYR A C 1
ATOM 637 O O . TYR A 1 80 ? 17.029 6.369 -5.718 1.00 91.44 80 TYR A O 1
ATOM 645 N N . GLY A 1 81 ? 17.894 4.562 -4.724 1.00 92.94 81 GLY A N 1
ATOM 646 C CA . GLY A 1 81 ? 17.462 4.897 -3.362 1.00 92.94 81 GLY A CA 1
ATOM 647 C C . GLY A 1 81 ? 16.690 3.756 -2.710 1.00 92.94 81 GLY A C 1
ATOM 648 O O . GLY A 1 81 ? 16.846 2.604 -3.103 1.00 92.94 81 GLY A O 1
ATOM 649 N N . THR A 1 82 ? 15.853 4.066 -1.727 1.00 93.12 82 THR A N 1
ATOM 650 C CA . THR A 1 82 ? 14.933 3.111 -1.097 1.00 93.12 82 THR A CA 1
ATOM 651 C C . THR A 1 82 ? 13.498 3.601 -1.225 1.00 93.12 82 THR A C 1
ATOM 653 O O . THR A 1 82 ? 13.237 4.783 -1.450 1.00 93.12 82 THR A O 1
ATOM 656 N N . THR A 1 83 ? 12.549 2.683 -1.106 1.00 93.19 83 THR A N 1
ATOM 657 C CA . THR A 1 83 ? 11.121 3.007 -1.029 1.00 93.19 83 THR A CA 1
ATOM 658 C C . THR A 1 83 ? 10.434 2.066 -0.051 1.00 93.19 83 THR A C 1
ATOM 660 O O . THR A 1 83 ? 11.042 1.081 0.356 1.00 93.19 83 THR A O 1
ATOM 663 N N . THR A 1 84 ? 9.177 2.339 0.291 1.00 95.69 84 THR A N 1
ATOM 664 C CA . THR A 1 84 ? 8.339 1.447 1.096 1.00 95.69 84 THR A CA 1
ATOM 665 C C . THR A 1 84 ? 7.272 0.822 0.202 1.00 95.69 84 THR A C 1
ATOM 667 O O . THR A 1 84 ? 6.460 1.528 -0.393 1.00 95.69 84 THR A O 1
ATOM 670 N N . LEU A 1 85 ? 7.263 -0.506 0.101 1.00 96.94 85 LEU A N 1
ATOM 671 C CA . LEU A 1 85 ? 6.295 -1.274 -0.683 1.00 96.94 85 LEU A CA 1
ATOM 672 C C . LEU A 1 85 ? 5.331 -2.012 0.243 1.00 96.94 85 LEU A C 1
ATOM 674 O O . LEU A 1 85 ? 5.747 -2.568 1.256 1.00 96.94 85 LEU A O 1
ATOM 678 N N . LEU A 1 86 ? 4.044 -2.028 -0.104 1.00 98.12 86 LEU A N 1
ATOM 679 C CA . LEU A 1 86 ? 3.024 -2.787 0.620 1.00 98.12 86 LEU A CA 1
ATOM 680 C C . LEU A 1 86 ? 3.161 -4.269 0.270 1.00 98.12 86 LEU A C 1
ATOM 682 O O . LEU A 1 86 ? 2.976 -4.629 -0.879 1.00 98.12 86 LEU A O 1
ATOM 686 N N . ASN A 1 87 ? 3.438 -5.131 1.241 1.00 97.69 87 ASN A N 1
ATOM 687 C CA . ASN A 1 87 ? 3.594 -6.571 1.031 1.00 97.69 87 ASN A CA 1
ATOM 688 C C . ASN A 1 87 ? 2.275 -7.328 1.162 1.00 97.69 87 ASN A C 1
ATOM 690 O O . ASN A 1 87 ? 2.016 -8.256 0.394 1.00 97.69 87 ASN A O 1
ATOM 694 N N . SER A 1 88 ? 1.452 -6.970 2.150 1.00 98.44 88 SER A N 1
ATOM 695 C CA . SER A 1 88 ? 0.185 -7.656 2.386 1.00 98.44 88 SER A CA 1
ATOM 696 C C . SER A 1 88 ? -0.849 -6.785 3.077 1.00 98.44 88 SER A C 1
ATOM 698 O O . SER A 1 88 ? -0.509 -5.907 3.869 1.00 98.44 88 SER A O 1
ATOM 700 N N . VAL A 1 89 ? -2.115 -7.100 2.811 1.00 98.50 89 VAL A N 1
ATOM 701 C CA . VAL A 1 89 ? -3.272 -6.634 3.582 1.00 98.50 89 VAL A CA 1
ATOM 702 C C . VAL A 1 89 ? -4.021 -7.861 4.067 1.00 98.50 89 VAL A C 1
ATOM 704 O O . VAL A 1 89 ? -4.577 -8.596 3.249 1.00 98.50 89 VAL A O 1
ATOM 707 N N . THR A 1 90 ? -4.027 -8.081 5.375 1.00 98.38 90 THR A N 1
ATOM 708 C CA . THR A 1 90 ? -4.605 -9.272 6.003 1.00 98.38 90 THR A CA 1
ATOM 709 C C . THR A 1 90 ? -5.833 -8.877 6.801 1.00 98.38 90 THR A C 1
ATOM 711 O O . THR A 1 90 ? -5.760 -8.005 7.659 1.00 98.38 90 THR A O 1
ATOM 714 N N . SER A 1 91 ? -6.967 -9.509 6.516 1.00 96.88 91 SER A N 1
ATOM 715 C CA . SER A 1 91 ? -8.188 -9.343 7.308 1.00 96.88 91 SER A CA 1
ATOM 716 C C . SER A 1 91 ? -8.126 -10.152 8.607 1.00 96.88 91 SER A C 1
ATOM 718 O O . SER A 1 91 ? -7.322 -11.076 8.737 1.00 96.88 91 SER A O 1
ATOM 720 N N . GLN A 1 92 ? -9.037 -9.886 9.542 1.00 94.06 92 GLN A N 1
ATOM 721 C CA . GLN A 1 92 ? -9.172 -10.657 10.786 1.00 94.06 92 GLN A CA 1
ATOM 722 C C . GLN A 1 92 ? -9.318 -12.170 10.570 1.00 94.06 92 GLN A C 1
ATOM 724 O O . GLN A 1 92 ? -8.899 -12.958 11.412 1.00 94.06 92 GLN A O 1
ATOM 729 N N . THR A 1 93 ? -9.902 -12.579 9.442 1.00 93.81 93 THR A N 1
ATOM 730 C CA . THR A 1 93 ? -10.105 -13.996 9.100 1.00 93.81 93 THR A CA 1
ATOM 731 C C . THR A 1 93 ? -8.816 -14.710 8.676 1.00 93.81 93 THR A C 1
ATOM 733 O O . THR A 1 93 ? -8.842 -15.902 8.391 1.00 93.81 93 THR A O 1
ATOM 736 N N . GLY A 1 94 ? -7.688 -13.996 8.587 1.00 94.06 94 GLY A N 1
ATOM 737 C CA . GLY A 1 94 ? -6.419 -14.512 8.066 1.00 94.06 94 GLY A CA 1
ATOM 738 C C . GLY A 1 94 ? -6.332 -14.500 6.538 1.00 94.06 94 GLY A C 1
ATOM 739 O O . GLY A 1 94 ? -5.246 -14.652 5.983 1.00 94.06 94 GLY A O 1
ATOM 740 N N . LEU A 1 95 ? -7.446 -14.252 5.844 1.00 95.88 95 LEU A N 1
ATOM 741 C CA . LEU A 1 95 ? -7.461 -14.018 4.406 1.00 95.88 95 LEU A CA 1
ATOM 742 C C . LEU A 1 95 ? -6.685 -12.748 4.062 1.00 95.88 95 LEU A C 1
ATOM 744 O O . LEU A 1 95 ? -6.935 -11.687 4.647 1.00 95.88 95 LEU A O 1
ATOM 748 N N . ALA A 1 96 ? -5.781 -12.855 3.089 1.00 97.38 96 ALA A N 1
ATOM 749 C CA . ALA A 1 96 ? -4.854 -11.789 2.751 1.00 97.38 96 ALA A CA 1
ATOM 750 C C . ALA A 1 96 ? -4.756 -11.536 1.246 1.00 97.38 96 ALA A C 1
ATOM 752 O O . ALA A 1 96 ? -4.795 -12.456 0.429 1.00 97.38 96 ALA A O 1
ATOM 753 N N . HIS A 1 97 ? -4.553 -10.269 0.902 1.00 98.25 97 HIS A N 1
ATOM 754 C CA . HIS A 1 97 ? -3.965 -9.888 -0.374 1.00 98.25 97 HIS A CA 1
ATOM 755 C C . HIS A 1 97 ? -2.450 -9.864 -0.204 1.00 98.25 97 HIS A C 1
ATOM 757 O O . HIS A 1 97 ? -1.965 -9.268 0.759 1.00 98.25 97 HIS A O 1
ATOM 763 N N . ALA A 1 98 ? -1.707 -10.471 -1.126 1.00 98.31 98 ALA A N 1
ATOM 764 C CA . ALA A 1 98 ? -0.246 -10.438 -1.127 1.00 98.31 98 ALA A CA 1
ATOM 765 C C . ALA A 1 98 ? 0.274 -9.797 -2.414 1.00 98.31 98 ALA A C 1
ATOM 767 O O . ALA A 1 98 ? -0.155 -10.162 -3.509 1.00 98.31 98 ALA A O 1
ATOM 768 N N . PHE A 1 99 ? 1.214 -8.871 -2.283 1.00 98.56 99 PHE A N 1
ATOM 769 C CA . PHE A 1 99 ? 1.755 -8.068 -3.372 1.00 98.56 99 PHE A CA 1
ATOM 770 C C . PHE A 1 99 ? 3.207 -8.473 -3.619 1.00 98.56 99 PHE A C 1
ATOM 772 O O . PHE A 1 99 ? 4.010 -8.564 -2.691 1.00 98.56 99 PHE A O 1
ATOM 779 N N . LEU A 1 100 ? 3.545 -8.739 -4.878 1.00 97.94 100 LEU A N 1
ATOM 780 C CA . LEU A 1 100 ? 4.894 -9.094 -5.297 1.00 97.94 100 LEU A CA 1
ATOM 781 C C . LEU A 1 100 ? 5.405 -8.082 -6.311 1.00 97.94 100 LEU A C 1
ATOM 783 O O . LEU A 1 100 ? 4.724 -7.765 -7.288 1.00 97.94 100 LEU A O 1
ATOM 787 N N . TYR A 1 101 ? 6.646 -7.663 -6.110 1.00 97.31 101 TYR A N 1
ATOM 788 C CA . TYR A 1 101 ? 7.316 -6.672 -6.932 1.00 97.31 101 TYR A CA 1
ATOM 789 C C . TYR A 1 101 ? 8.561 -7.264 -7.591 1.00 97.31 101 TYR A C 1
ATOM 791 O O . TYR A 1 101 ? 9.181 -8.183 -7.052 1.00 97.31 101 TYR A O 1
ATOM 799 N N . THR A 1 102 ? 8.938 -6.736 -8.752 1.00 93.56 102 THR A N 1
ATOM 800 C CA . THR A 1 102 ? 10.231 -7.011 -9.375 1.00 93.56 102 THR A CA 1
ATOM 801 C C . THR A 1 102 ? 11.340 -6.564 -8.430 1.00 93.56 102 THR A C 1
ATOM 803 O O . THR A 1 102 ? 11.349 -5.427 -7.946 1.00 93.56 102 THR A O 1
ATOM 806 N N . ALA A 1 103 ? 12.291 -7.462 -8.175 1.00 84.19 103 ALA A N 1
ATOM 807 C CA . ALA A 1 103 ? 13.458 -7.146 -7.367 1.00 84.19 103 ALA A CA 1
ATOM 808 C C . ALA A 1 103 ? 14.216 -5.953 -7.972 1.00 84.19 103 ALA A C 1
ATOM 810 O O . ALA A 1 103 ? 14.363 -5.848 -9.187 1.00 84.19 103 ALA A O 1
ATOM 811 N N . ALA A 1 104 ? 14.704 -5.062 -7.113 1.00 87.12 104 ALA A N 1
ATOM 812 C CA . ALA A 1 104 ? 15.407 -3.829 -7.462 1.00 87.12 104 ALA A CA 1
ATOM 813 C C . ALA A 1 104 ? 14.588 -2.742 -8.186 1.00 87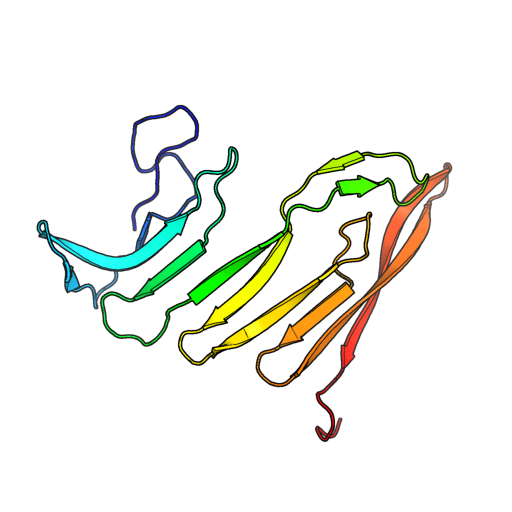.12 104 ALA A C 1
ATOM 815 O O . ALA A 1 104 ? 14.830 -1.580 -7.906 1.00 87.12 104 ALA A O 1
ATOM 816 N N . THR A 1 105 ? 13.624 -3.024 -9.065 1.00 92.94 105 THR A N 1
ATOM 817 C CA . THR A 1 105 ? 12.863 -1.932 -9.723 1.00 92.94 105 THR A CA 1
ATOM 818 C C . THR A 1 105 ? 11.609 -1.525 -8.956 1.00 92.94 105 THR A C 1
ATOM 820 O O . THR A 1 105 ? 11.147 -0.397 -9.101 1.00 92.94 105 THR A O 1
ATOM 823 N N . GLY A 1 106 ? 11.060 -2.415 -8.120 1.00 94.19 106 GLY A N 1
ATOM 824 C CA . GLY A 1 106 ? 9.847 -2.135 -7.348 1.00 94.19 106 GLY A CA 1
ATOM 825 C C . GLY A 1 106 ? 8.562 -2.112 -8.187 1.00 94.19 106 GLY A C 1
ATOM 826 O O . GLY A 1 106 ? 7.534 -1.638 -7.713 1.00 94.19 106 GLY A O 1
ATOM 827 N N . GLU A 1 107 ? 8.589 -2.618 -9.423 1.00 95.12 107 GLU A N 1
ATOM 828 C CA . GLU A 1 107 ? 7.405 -2.739 -10.288 1.00 95.12 107 GLU A CA 1
ATOM 829 C C . GLU A 1 107 ? 6.483 -3.867 -9.785 1.00 95.12 107 GLU A C 1
ATOM 831 O O . GLU A 1 107 ? 6.948 -4.982 -9.564 1.00 95.12 107 GLU A O 1
ATOM 836 N N . LEU A 1 108 ? 5.180 -3.622 -9.602 1.00 97.19 108 LEU A N 1
ATOM 837 C CA . LEU A 1 108 ? 4.227 -4.628 -9.102 1.00 97.19 108 LEU A CA 1
ATOM 838 C C . LEU A 1 108 ? 3.926 -5.689 -10.170 1.00 97.19 108 LEU A C 1
ATOM 8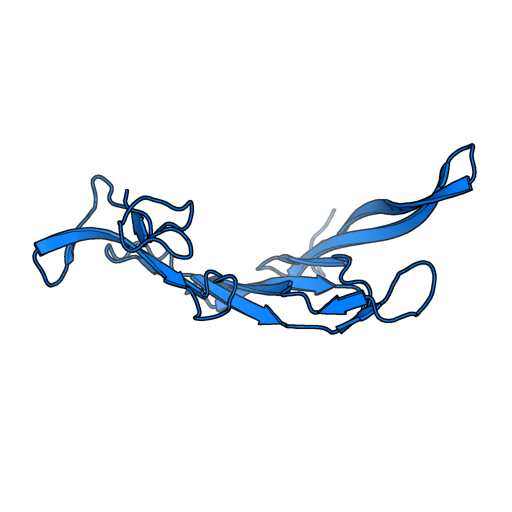40 O O . LEU A 1 108 ? 3.240 -5.405 -11.141 1.00 97.19 108 LEU A O 1
ATOM 844 N N . THR A 1 109 ? 4.353 -6.934 -9.966 1.00 97.38 109 THR A N 1
ATOM 845 C CA . THR A 1 109 ? 4.184 -8.018 -10.955 1.00 97.38 109 THR A CA 1
ATOM 846 C C . THR A 1 109 ? 3.031 -8.958 -10.643 1.00 97.38 109 THR A C 1
ATOM 848 O O . THR A 1 109 ? 2.505 -9.617 -11.545 1.00 97.38 109 THR A O 1
ATOM 851 N N . ARG A 1 110 ? 2.616 -9.050 -9.373 1.00 97.75 110 ARG A N 1
ATOM 852 C CA . ARG A 1 110 ? 1.531 -9.943 -8.963 1.00 97.75 110 ARG A CA 1
ATOM 853 C C . ARG A 1 110 ? 0.813 -9.452 -7.714 1.00 97.75 110 ARG A C 1
ATOM 855 O O . ARG A 1 110 ? 1.449 -9.058 -6.744 1.00 97.75 110 ARG A O 1
ATOM 862 N N . VAL A 1 111 ? -0.508 -9.591 -7.720 1.00 98.19 111 VAL A N 1
ATOM 863 C CA . VAL A 1 111 ? -1.352 -9.543 -6.525 1.00 98.19 111 VAL A CA 1
ATOM 864 C C . VAL A 1 111 ? -2.038 -10.891 -6.391 1.00 98.19 111 VAL A C 1
ATOM 866 O O . VAL A 1 111 ? -2.804 -11.275 -7.272 1.00 98.19 111 VAL A O 1
ATOM 869 N N . THR A 1 112 ? -1.762 -11.610 -5.308 1.00 97.94 112 THR A N 1
ATOM 870 C CA . THR A 1 112 ? -2.514 -12.806 -4.923 1.00 97.94 112 THR A CA 1
ATOM 871 C C . THR A 1 112 ? -3.723 -12.368 -4.108 1.00 97.94 112 THR A C 1
ATOM 873 O O . THR A 1 112 ? -3.574 -11.660 -3.116 1.00 97.94 112 THR A O 1
ATOM 876 N N . LEU A 1 113 ? -4.910 -12.768 -4.549 1.00 97.19 113 LEU A N 1
ATOM 877 C CA . LEU A 1 113 ? -6.187 -12.529 -3.888 1.00 97.19 113 LEU A CA 1
ATOM 878 C C . LEU A 1 113 ? -6.388 -13.528 -2.733 1.00 97.19 113 LEU A C 1
ATOM 880 O O . LEU A 1 113 ? -5.801 -14.613 -2.771 1.00 97.19 113 LEU A O 1
ATOM 884 N N . PRO A 1 114 ? -7.281 -13.227 -1.773 1.00 95.69 114 PRO A N 1
ATOM 885 C CA . PRO A 1 114 ? -7.595 -14.086 -0.630 1.00 95.69 114 PRO A CA 1
ATOM 886 C C . PRO A 1 114 ? -7.782 -15.576 -0.928 1.00 95.69 114 PRO A C 1
ATOM 888 O O . PRO A 1 114 ? -7.336 -16.420 -0.159 1.00 95.69 114 PRO A O 1
ATOM 891 N N . PHE A 1 115 ? -8.404 -15.905 -2.062 1.00 94.69 115 PHE A N 1
ATOM 892 C CA . PHE A 1 115 ? -8.717 -17.282 -2.459 1.00 94.69 115 PHE A CA 1
ATOM 893 C C . PHE A 1 115 ? -7.751 -17.850 -3.515 1.00 94.69 115 PHE A C 1
ATOM 895 O O . PHE A 1 115 ? -8.076 -18.788 -4.241 1.00 94.69 115 PHE A O 1
ATOM 902 N N . GLY A 1 116 ? -6.556 -17.268 -3.636 1.00 93.81 116 GLY A N 1
ATOM 903 C CA . GLY A 1 116 ? -5.454 -17.797 -4.444 1.00 93.81 116 GLY A CA 1
ATOM 904 C C . GLY A 1 116 ? -5.448 -17.389 -5.920 1.00 93.81 116 GLY A C 1
ATOM 905 O O . GLY A 1 116 ? -4.442 -17.616 -6.594 1.00 93.81 116 GLY A O 1
ATOM 906 N N . GLY A 1 117 ? -6.515 -16.764 -6.430 1.00 95.94 117 GLY A N 1
ATOM 907 C CA . GLY A 1 117 ? -6.502 -16.115 -7.746 1.00 95.94 117 GLY A CA 1
ATOM 908 C C . GLY A 1 117 ? -5.461 -14.992 -7.801 1.00 95.94 117 GLY A C 1
ATOM 909 O O . GLY A 1 117 ? -5.120 -14.409 -6.775 1.00 95.94 117 GLY A O 1
ATOM 910 N N . GLN A 1 118 ? -4.917 -14.695 -8.978 1.00 97.31 118 GLN A N 1
ATOM 911 C CA . GLN A 1 118 ? -3.803 -13.758 -9.127 1.00 97.31 118 GLN A CA 1
ATOM 912 C C . GLN A 1 118 ? -4.079 -12.741 -10.229 1.00 97.31 118 GLN A C 1
ATOM 914 O O . GLN A 1 118 ? -4.346 -13.120 -11.363 1.00 97.31 118 GLN A O 1
ATOM 919 N N . LEU A 1 119 ? -3.930 -11.453 -9.932 1.00 97.50 119 LEU A N 1
ATOM 920 C CA . LEU A 1 119 ? -3.724 -10.436 -10.964 1.00 97.50 119 LEU A CA 1
ATOM 921 C C . LEU A 1 119 ? -2.228 -10.345 -11.258 1.00 97.50 119 LEU A C 1
ATOM 923 O O . LEU A 1 119 ? -1.425 -10.353 -10.322 1.00 97.50 119 LEU A O 1
ATOM 927 N N . ARG A 1 120 ? -1.843 -10.284 -12.534 1.00 97.94 120 ARG A N 1
ATOM 928 C CA . ARG A 1 120 ? -0.438 -10.225 -12.961 1.00 97.94 120 ARG A CA 1
ATOM 929 C C . ARG A 1 120 ? -0.198 -9.124 -13.982 1.00 97.94 120 ARG A C 1
ATOM 931 O O . ARG A 1 120 ? -1.099 -8.800 -14.756 1.00 97.94 120 ARG A O 1
ATOM 938 N N . TRP A 1 121 ? 1.024 -8.598 -13.968 1.00 97.75 121 TRP A N 1
ATOM 939 C CA . TRP A 1 121 ? 1.519 -7.573 -14.881 1.00 97.75 121 TRP A CA 1
ATOM 940 C C . TRP A 1 121 ? 2.883 -7.989 -15.420 1.00 97.75 121 TRP A C 1
ATOM 942 O O . TRP A 1 121 ? 3.788 -8.270 -14.631 1.00 97.75 121 TRP A O 1
ATOM 952 N N . ASP A 1 122 ? 3.031 -7.972 -16.743 1.00 96.50 122 ASP A N 1
ATOM 953 C CA . ASP A 1 122 ? 4.334 -8.091 -17.393 1.00 96.50 122 ASP A CA 1
ATOM 954 C C . ASP A 1 122 ? 4.734 -6.723 -17.949 1.00 96.50 122 ASP A C 1
ATOM 956 O O . ASP A 1 122 ? 3.939 -6.042 -18.604 1.00 96.50 122 ASP A O 1
ATOM 960 N N . TYR A 1 123 ? 5.969 -6.309 -17.671 1.00 95.94 123 TYR A N 1
ATOM 961 C CA . TYR A 1 123 ? 6.483 -4.995 -18.046 1.00 95.94 123 TYR A CA 1
ATOM 962 C C . TYR A 1 123 ? 7.495 -5.098 -19.178 1.00 95.94 123 TYR A C 1
ATOM 964 O O . TYR A 1 123 ? 8.410 -5.926 -19.135 1.00 95.94 123 TYR A O 1
ATOM 972 N N . ARG A 1 124 ? 7.413 -4.168 -20.129 1.00 95.00 124 ARG A N 1
ATOM 973 C CA . ARG A 1 124 ? 8.407 -3.996 -21.193 1.00 95.00 124 ARG A CA 1
ATOM 974 C C . ARG A 1 124 ? 8.978 -2.586 -21.196 1.00 95.00 124 ARG A C 1
ATOM 976 O O . ARG A 1 124 ? 8.383 -1.654 -20.659 1.00 95.00 124 ARG A O 1
ATOM 983 N N . SER A 1 125 ? 10.136 -2.437 -21.829 1.00 95.38 125 SER A N 1
ATOM 984 C CA . SER A 1 125 ? 10.680 -1.122 -22.151 1.00 95.38 125 SER A CA 1
ATOM 985 C C . SER A 1 125 ? 10.117 -0.684 -23.498 1.00 95.38 125 SER A C 1
ATOM 987 O O . SER A 1 125 ? 10.212 -1.435 -24.468 1.00 95.38 125 SER A O 1
ATOM 989 N N . PHE A 1 126 ? 9.536 0.510 -23.551 1.00 95.19 126 PHE A N 1
ATOM 990 C CA . PHE A 1 126 ? 9.029 1.106 -24.782 1.00 95.19 126 PHE A CA 1
ATOM 991 C C . PHE A 1 126 ? 9.745 2.425 -25.049 1.00 95.19 126 PHE A C 1
ATOM 993 O O . PHE A 1 126 ? 9.799 3.290 -24.171 1.00 95.19 126 PHE A O 1
ATOM 1000 N N . THR A 1 127 ? 10.299 2.566 -26.252 1.00 95.62 127 THR A N 1
ATOM 1001 C CA . THR A 1 127 ? 11.021 3.765 -26.684 1.00 95.62 127 THR A CA 1
ATOM 1002 C C . THR A 1 127 ? 10.147 4.551 -27.649 1.00 95.62 127 THR A C 1
ATOM 1004 O O . THR A 1 127 ? 9.868 4.096 -28.756 1.00 95.62 127 THR A O 1
ATOM 1007 N N . PHE A 1 128 ? 9.721 5.739 -27.230 1.00 93.12 128 PHE A N 1
ATOM 1008 C CA . PHE A 1 128 ? 9.009 6.672 -28.098 1.00 93.12 128 PHE A CA 1
ATOM 1009 C C . PHE A 1 128 ? 9.945 7.256 -29.162 1.00 93.12 128 PHE A C 1
ATOM 1011 O O . PHE A 1 128 ? 11.166 7.321 -28.974 1.00 93.12 128 PHE A O 1
ATOM 1018 N N . GLY A 1 129 ? 9.361 7.763 -30.254 1.00 92.31 129 GLY A N 1
ATOM 1019 C CA . GLY A 1 129 ? 10.083 8.625 -31.191 1.00 92.31 129 GLY A CA 1
ATOM 1020 C C . GLY A 1 129 ? 10.751 9.781 -30.436 1.00 92.31 129 GLY A C 1
ATOM 1021 O O . GLY A 1 129 ? 10.120 10.415 -29.593 1.00 92.31 129 GLY A O 1
ATOM 1022 N N . GLY A 1 130 ? 12.043 10.010 -30.682 1.00 90.88 130 GLY A N 1
ATOM 1023 C CA . GLY A 1 130 ? 12.857 10.944 -29.891 1.00 90.88 130 GLY A CA 1
ATOM 1024 C C . GLY A 1 130 ? 13.645 10.310 -28.733 1.00 90.88 130 GLY A C 1
ATOM 1025 O O . GLY A 1 130 ? 14.139 11.035 -27.876 1.00 90.88 130 GLY A O 1
ATOM 1026 N N . ASN A 1 131 ? 13.800 8.978 -28.708 1.00 90.50 131 ASN A N 1
ATOM 1027 C CA . ASN A 1 131 ? 14.690 8.223 -27.805 1.00 90.50 131 ASN A CA 1
ATOM 1028 C C . ASN A 1 131 ? 14.332 8.265 -26.308 1.00 90.50 131 ASN A C 1
ATOM 1030 O O . ASN A 1 131 ? 15.170 7.970 -25.455 1.00 90.50 131 ASN A O 1
ATOM 1034 N N . ARG A 1 132 ? 13.082 8.588 -25.960 1.00 92.19 132 ARG A N 1
ATOM 1035 C CA . ARG A 1 132 ? 12.599 8.480 -24.578 1.00 92.19 132 ARG A CA 1
ATOM 1036 C C . ARG A 1 132 ? 12.108 7.063 -24.302 1.00 92.19 132 ARG A C 1
ATOM 1038 O O . ARG A 1 132 ? 11.109 6.644 -24.879 1.00 92.19 132 ARG A O 1
ATOM 1045 N N . THR A 1 133 ? 12.756 6.373 -23.368 1.00 93.94 133 THR A N 1
ATOM 1046 C CA . THR A 1 133 ? 12.356 5.028 -22.932 1.00 93.94 133 THR A CA 1
ATOM 1047 C C . THR A 1 133 ? 11.577 5.082 -21.622 1.00 93.94 133 THR A C 1
ATOM 1049 O O . THR A 1 133 ? 12.000 5.739 -20.670 1.00 93.94 133 THR A O 1
ATOM 1052 N N . ILE A 1 134 ? 10.452 4.370 -21.554 1.00 94.31 134 ILE A N 1
ATOM 1053 C CA . ILE A 1 134 ? 9.692 4.139 -20.319 1.00 94.31 134 ILE A CA 1
ATOM 1054 C C . ILE A 1 134 ? 9.547 2.643 -20.045 1.00 94.31 134 ILE A C 1
ATOM 1056 O O . ILE A 1 134 ? 9.683 1.818 -20.949 1.00 94.31 134 ILE A O 1
ATOM 1060 N N . ARG A 1 135 ? 9.238 2.299 -18.793 1.00 94.25 135 ARG A N 1
ATOM 1061 C CA . ARG A 1 135 ? 8.715 0.983 -18.428 1.00 94.25 135 ARG A CA 1
ATOM 1062 C C . ARG A 1 135 ? 7.198 1.050 -18.455 1.00 94.25 135 ARG A C 1
ATOM 1064 O O . A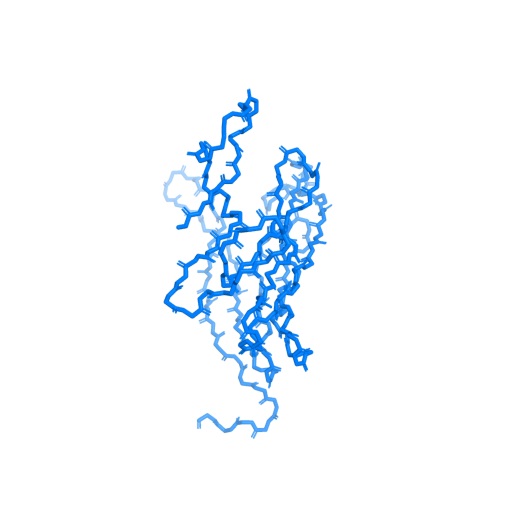RG A 1 135 ? 6.611 1.853 -17.735 1.00 94.25 135 ARG A O 1
ATOM 1071 N N . GLU A 1 136 ? 6.576 0.229 -19.287 1.00 95.31 136 GLU A N 1
ATOM 1072 C CA . GLU A 1 136 ? 5.122 0.152 -19.400 1.00 95.31 136 GLU A CA 1
ATOM 1073 C C . GLU A 1 136 ? 4.628 -1.270 -19.157 1.00 95.31 136 GLU A C 1
ATOM 1075 O O . GLU A 1 136 ? 5.353 -2.245 -19.365 1.00 95.31 136 GLU A O 1
ATOM 1080 N N . VAL A 1 137 ? 3.374 -1.381 -18.726 1.00 96.69 137 VAL A N 1
ATOM 1081 C CA . VAL A 1 137 ? 2.682 -2.666 -18.639 1.00 96.69 137 VAL A CA 1
ATOM 1082 C C . VAL A 1 137 ? 2.366 -3.124 -20.060 1.00 96.69 137 VAL A C 1
ATOM 1084 O O . VAL A 1 137 ? 1.579 -2.486 -20.753 1.00 96.69 137 VAL A O 1
ATOM 1087 N N . GLN A 1 138 ? 2.959 -4.236 -20.487 1.00 96.75 138 GLN A N 1
ATOM 1088 C CA . GLN A 1 138 ? 2.653 -4.865 -21.770 1.00 96.75 138 GLN A CA 1
ATOM 1089 C C . GLN A 1 138 ? 1.348 -5.657 -21.695 1.00 96.75 138 GLN A C 1
ATOM 1091 O O . GLN A 1 138 ? 0.525 -5.603 -22.605 1.00 96.75 138 GLN A O 1
ATOM 1096 N N . THR A 1 139 ? 1.164 -6.404 -20.608 1.00 97.00 139 THR A N 1
ATOM 1097 C CA . THR A 1 139 ? -0.017 -7.236 -20.377 1.00 97.00 139 THR A CA 1
ATOM 1098 C C . THR A 1 139 ? -0.446 -7.140 -18.923 1.00 97.00 139 THR A C 1
ATOM 1100 O O . THR A 1 139 ? 0.370 -7.080 -18.003 1.00 97.00 139 THR A O 1
ATOM 1103 N N . ARG A 1 140 ? -1.763 -7.161 -18.720 1.00 97.00 140 ARG A N 1
ATOM 1104 C CA . ARG A 1 140 ? -2.395 -7.357 -17.419 1.00 97.00 140 ARG A CA 1
ATOM 1105 C C . ARG A 1 140 ? -3.432 -8.453 -17.566 1.00 97.00 140 ARG A C 1
ATOM 1107 O O . ARG A 1 140 ? -4.281 -8.367 -18.448 1.00 97.00 140 ARG A O 1
ATOM 1114 N N . TYR A 1 141 ? -3.380 -9.462 -16.708 1.00 96.56 141 TYR A N 1
ATOM 1115 C CA . TYR A 1 141 ? -4.302 -10.591 -16.799 1.00 96.56 141 TYR A CA 1
ATOM 1116 C C . TYR A 1 141 ? -4.629 -11.184 -15.432 1.00 96.56 141 TYR A C 1
ATOM 1118 O O . TYR A 1 141 ? -3.874 -11.051 -14.465 1.00 96.56 141 TYR A O 1
ATOM 1126 N N . LEU A 1 142 ? -5.789 -11.835 -15.372 1.00 95.94 142 LEU A N 1
ATOM 1127 C CA . LEU A 1 142 ? -6.209 -12.657 -14.250 1.00 95.94 142 LEU A CA 1
ATOM 1128 C C . LEU A 1 142 ? -5.740 -14.093 -14.494 1.00 95.94 142 LEU A C 1
ATOM 1130 O O . LEU A 1 142 ? -5.951 -14.652 -15.567 1.00 95.94 142 LEU A O 1
ATOM 1134 N N . ARG A 1 143 ? -5.132 -14.701 -13.481 1.00 94.44 143 ARG A N 1
ATOM 1135 C CA . ARG A 1 143 ? -4.878 -16.135 -13.411 1.00 94.44 143 ARG A CA 1
ATOM 1136 C C . ARG A 1 143 ? -5.755 -16.713 -12.297 1.00 94.44 143 ARG A C 1
ATOM 1138 O O . ARG A 1 143 ? -5.513 -16.381 -11.133 1.00 94.44 143 ARG A O 1
ATOM 1145 N N . PRO A 1 144 ? -6.757 -17.545 -12.611 1.00 89.38 144 PRO A N 1
ATOM 1146 C CA . PRO A 1 144 ? -7.568 -18.188 -11.585 1.00 89.38 144 PRO A CA 1
ATOM 1147 C C . PRO A 1 144 ? -6.709 -19.093 -10.689 1.00 89.38 144 PRO A C 1
ATOM 1149 O O . PRO A 1 144 ? -5.613 -19.519 -11.070 1.00 89.38 144 PRO A O 1
ATOM 1152 N N . SER A 1 145 ? -7.199 -19.381 -9.482 1.00 86.12 145 SER A N 1
ATOM 1153 C CA . SER A 1 145 ? -6.595 -20.410 -8.634 1.00 86.12 145 SER A CA 1
ATOM 1154 C C . SER A 1 145 ? -6.700 -21.780 -9.314 1.00 86.12 145 SER A C 1
ATOM 1156 O O . SER A 1 145 ? -7.568 -22.013 -10.160 1.00 86.12 145 SER A O 1
ATOM 1158 N N . ALA A 1 146 ? -5.790 -22.695 -8.974 1.00 75.06 146 ALA A N 1
ATOM 1159 C CA . ALA A 1 146 ? -5.830 -24.049 -9.514 1.00 75.06 146 ALA A CA 1
ATOM 1160 C C . ALA A 1 146 ? -7.200 -24.692 -9.218 1.00 75.06 146 ALA A C 1
ATOM 1162 O O . ALA A 1 146 ? -7.606 -24.766 -8.061 1.00 75.06 146 ALA A O 1
ATOM 1163 N N . GLY A 1 147 ? -7.908 -25.127 -10.265 1.00 66.75 147 GLY A N 1
ATOM 1164 C CA . GLY A 1 147 ? -9.224 -25.770 -10.159 1.00 66.75 147 GLY A CA 1
ATOM 1165 C C . GLY A 1 147 ? -10.436 -24.880 -10.468 1.00 66.75 147 GLY A C 1
ATOM 1166 O O . GLY A 1 147 ? -11.527 -25.417 -10.642 1.00 66.75 147 GLY A O 1
ATOM 1167 N N . ALA A 1 148 ? -10.278 -23.560 -10.610 1.00 61.41 148 ALA A N 1
ATOM 1168 C CA . ALA A 1 148 ? -11.357 -22.692 -11.087 1.00 61.41 148 ALA A CA 1
ATOM 1169 C C . ALA A 1 148 ? -11.440 -22.734 -12.629 1.00 61.41 148 ALA A C 1
ATOM 1171 O O . ALA A 1 148 ? -10.442 -22.504 -13.315 1.00 61.41 148 ALA A O 1
ATOM 1172 N N . ARG A 1 149 ? -12.613 -23.091 -13.176 1.00 50.72 149 ARG A N 1
ATOM 1173 C CA . ARG A 1 149 ? -12.870 -23.141 -14.629 1.00 50.72 149 ARG A CA 1
ATOM 1174 C C . ARG A 1 149 ? -13.065 -21.719 -15.178 1.00 50.72 149 ARG A C 1
ATOM 1176 O O . ARG A 1 149 ? -13.726 -20.917 -14.522 1.00 50.72 149 ARG A O 1
ATOM 1183 N N . ASN A 1 150 ? -12.464 -21.444 -16.340 1.00 52.03 150 ASN A N 1
ATOM 1184 C CA . ASN A 1 150 ? -12.664 -20.211 -17.117 1.00 52.03 150 ASN A CA 1
ATOM 1185 C C . ASN A 1 150 ? -14.070 -20.146 -17.713 1.00 52.03 150 ASN A C 1
ATOM 1187 O O . ASN A 1 150 ? -14.589 -21.230 -18.067 1.00 52.03 150 ASN A O 1
#

Radius of gyration: 20.02 Å; chains: 1; bounding box: 47×47×58 Å